Protein AF-T1A7L2-F1 (afdb_monomer_lite)

Foldseek 3Di:
DDPPDDDDDDDDPLLVVLQVCVVVVHDDPDPSSVPHDHPDPPDDPDDDPPPDPDDDPDPDPDDDFQAQDPDVVVVCVVCVVVVHDDDPVSCVVPRDDRHVPPDHCPPVLDDDPVVLVVDFQQNNVCNVQCRRHHDVSSVVVVVVLVVVCVVVVHDSVVVGRGPDD

Organism: NCBI:txid410659

Sequence (165 aa):
VKKATLETHLYSQVNIVKTIEATLGLPPMSQWDASAAVLSGVWTDHPDFAPTPSVLPIRMPVAFNMGKCTDHLLLRREAGATGHILTPAWLKAHTDAHGRHLAPVVQKNAYTPTSLLKVSGPEQLKQEWIASKGVRSYDHFMAYLHRYAQAHGVAIVSYEANEGT

pLDDT: mean 75.21, std 14.4, range [37.0, 97.19]

Secondary structure (DSSP, 8-state):
--TT----S---HHHHHHHHHHHHTPPPSSHHHHHPPP--TT--SS---SPPPPPPPP-SPP-PPSS----HHHHHHHHHHTT----HHHHHHHSSSSSTTSPP--GGG---TTTTTSS-HHHHHHHHHHHHH-HHHHHHHHHHHHHHHHHTT--GGGTS-----

Radius of gyration: 21.67 Å; chains: 1; bounding box: 46×51×51 Å

Structure (mmCIF, N/CA/C/O backbone):
data_AF-T1A7L2-F1
#
_entry.id   AF-T1A7L2-F1
#
loop_
_atom_site.group_PDB
_atom_site.id
_atom_site.type_symbol
_atom_site.label_atom_id
_atom_site.label_alt_id
_atom_site.label_comp_id
_atom_site.label_asym_id
_atom_site.label_entity_id
_atom_site.label_seq_id
_atom_site.pdbx_PDB_ins_code
_atom_site.Cartn_x
_atom_site.Cartn_y
_atom_site.Cartn_z
_atom_site.occupancy
_atom_site.B_iso_or_equiv
_atom_site.auth_seq_id
_atom_site.auth_comp_id
_atom_site.auth_asym_id
_atom_site.auth_atom_id
_atom_site.pdbx_PDB_model_num
ATOM 1 N N . VAL A 1 1 ? 3.559 -18.693 0.354 1.00 87.88 1 VAL A N 1
ATOM 2 C CA . VAL A 1 1 ? 2.371 -17.865 -0.000 1.00 87.88 1 VAL A CA 1
ATOM 3 C C . VAL A 1 1 ? 1.585 -18.611 -1.058 1.00 87.88 1 VAL A C 1
ATOM 5 O O . VAL A 1 1 ? 2.203 -19.171 -1.961 1.00 87.88 1 VAL A O 1
ATOM 8 N N . LYS A 1 2 ? 0.256 -18.669 -0.934 1.00 89.06 2 LYS A N 1
ATOM 9 C CA . LYS A 1 2 ? -0.607 -19.400 -1.873 1.00 89.06 2 LYS A CA 1
ATOM 10 C C . LYS A 1 2 ? -0.491 -18.801 -3.278 1.00 89.06 2 LYS A C 1
ATOM 12 O O . 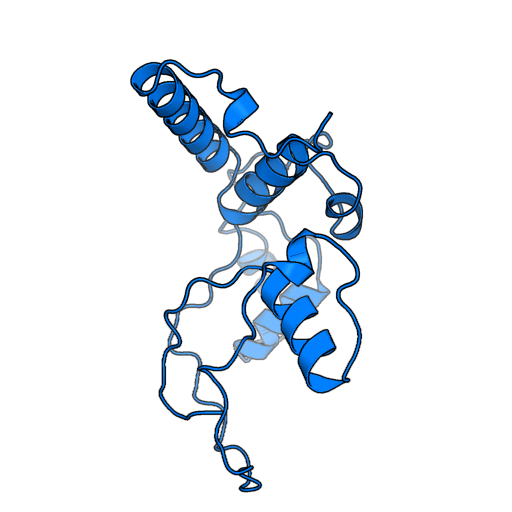LYS A 1 2 ? -0.505 -17.584 -3.447 1.00 89.06 2 LYS A O 1
ATOM 17 N N . LYS A 1 3 ? -0.358 -19.658 -4.292 1.00 85.69 3 LYS A N 1
ATOM 18 C CA . LYS A 1 3 ? -0.269 -19.247 -5.702 1.00 85.69 3 LYS A CA 1
ATOM 19 C C . LYS A 1 3 ? -1.671 -19.058 -6.281 1.00 85.69 3 LYS A C 1
ATOM 21 O O . LYS A 1 3 ? -2.598 -19.753 -5.877 1.00 85.69 3 LYS A O 1
ATOM 26 N N . ALA A 1 4 ? -1.808 -18.124 -7.227 1.00 84.38 4 ALA A N 1
ATOM 27 C CA . ALA A 1 4 ? -3.054 -17.860 -7.962 1.00 84.38 4 ALA A CA 1
ATOM 28 C C . ALA A 1 4 ? -4.303 -17.693 -7.067 1.00 84.38 4 ALA A C 1
ATOM 30 O O . ALA A 1 4 ? -5.413 -18.026 -7.468 1.00 84.38 4 ALA A O 1
ATOM 31 N N . THR A 1 5 ? -4.112 -17.185 -5.847 1.00 85.75 5 THR A N 1
ATOM 32 C CA . THR A 1 5 ? -5.179 -16.962 -4.870 1.00 85.75 5 THR A CA 1
ATOM 33 C C . THR A 1 5 ? -5.325 -15.465 -4.644 1.00 85.75 5 THR A C 1
ATOM 35 O O . THR A 1 5 ? -4.328 -14.773 -4.439 1.00 85.75 5 THR A O 1
ATOM 38 N N . LEU A 1 6 ? -6.562 -14.976 -4.682 1.00 88.31 6 LEU A N 1
ATOM 39 C CA . LEU A 1 6 ? -6.907 -13.635 -4.234 1.00 88.31 6 LEU A CA 1
ATOM 40 C C . LEU A 1 6 ? -7.413 -13.733 -2.797 1.00 88.31 6 LEU A C 1
ATOM 42 O O . LEU A 1 6 ? -8.391 -14.427 -2.537 1.00 88.31 6 LEU A O 1
ATOM 46 N N . GLU A 1 7 ? -6.738 -13.045 -1.883 1.00 89.38 7 GLU A N 1
ATOM 47 C CA . GLU A 1 7 ? -7.218 -12.874 -0.517 1.00 89.38 7 GLU A CA 1
ATOM 48 C C . GLU A 1 7 ? -8.283 -11.773 -0.485 1.00 89.38 7 GLU A C 1
ATOM 50 O O . GLU A 1 7 ? -8.033 -10.657 -0.940 1.00 89.38 7 GLU A O 1
ATOM 55 N N . THR A 1 8 ? -9.471 -12.094 0.022 1.00 92.31 8 THR A N 1
ATOM 56 C CA . THR A 1 8 ? -10.639 -11.200 0.040 1.00 92.31 8 THR A CA 1
ATOM 57 C C . THR A 1 8 ? -11.067 -10.792 1.447 1.00 92.31 8 THR A C 1
ATOM 59 O O . THR A 1 8 ? -12.023 -10.030 1.585 1.00 92.31 8 THR A O 1
ATOM 62 N N . HIS A 1 9 ? -10.403 -11.283 2.498 1.00 91.62 9 HIS A N 1
ATOM 63 C CA . HIS A 1 9 ? -10.647 -10.809 3.857 1.00 91.62 9 HIS A CA 1
ATOM 64 C C . HIS A 1 9 ? -10.303 -9.319 3.986 1.00 91.62 9 HIS A C 1
ATOM 66 O O . HIS A 1 9 ? -9.318 -8.826 3.433 1.00 91.62 9 HIS A O 1
ATOM 72 N N . LEU A 1 10 ? -11.134 -8.598 4.739 1.00 89.44 10 LEU A N 1
ATOM 73 C CA . LEU A 1 10 ? -10.938 -7.177 4.995 1.00 89.44 10 LEU A CA 1
ATOM 74 C C . LEU A 1 10 ? -9.861 -6.999 6.059 1.00 89.44 10 LEU A C 1
ATOM 76 O O . LEU A 1 10 ? -10.086 -7.241 7.245 1.00 89.44 10 LEU A O 1
ATOM 80 N N . TYR A 1 11 ? -8.692 -6.559 5.615 1.00 90.62 11 TYR A N 1
ATOM 81 C CA . TYR A 1 11 ? -7.574 -6.230 6.481 1.00 90.62 11 TYR A CA 1
ATOM 82 C C . TYR A 1 11 ? -7.291 -4.730 6.458 1.00 90.62 11 TYR A C 1
ATOM 84 O O . TYR A 1 11 ? -7.463 -4.051 5.448 1.00 90.62 11 TYR A O 1
ATOM 92 N N . SER A 1 12 ? -6.821 -4.230 7.592 1.00 87.38 12 SER A N 1
ATOM 93 C CA . SER A 1 12 ? -6.312 -2.879 7.788 1.00 87.38 12 SER A CA 1
ATOM 94 C C . SER A 1 12 ? -4.813 -2.914 8.092 1.00 87.38 12 SER A C 1
ATOM 96 O O . SER A 1 12 ? -4.217 -3.977 8.285 1.00 87.38 12 SER A O 1
ATOM 98 N N . GLN A 1 13 ? -4.195 -1.738 8.194 1.00 89.75 13 GLN A N 1
ATOM 99 C CA . GLN A 1 13 ? -2.780 -1.608 8.554 1.00 89.75 13 GLN A CA 1
ATOM 100 C C . GLN A 1 13 ? -2.464 -2.249 9.918 1.00 89.75 13 GLN A C 1
ATOM 102 O O . GLN A 1 13 ? -1.400 -2.837 10.097 1.00 89.75 13 GLN A O 1
ATOM 107 N N . VAL A 1 14 ? -3.413 -2.225 10.858 1.00 88.75 14 VAL A N 1
ATOM 108 C CA . VAL A 1 14 ? -3.247 -2.802 12.201 1.00 88.75 14 VAL A CA 1
ATOM 109 C C . VAL A 1 14 ? -3.145 -4.335 12.158 1.00 88.75 14 VAL A C 1
ATOM 111 O O . VAL A 1 14 ? -2.444 -4.932 12.972 1.00 88.75 14 VAL A O 1
ATOM 114 N N . ASN A 1 15 ? -3.746 -4.997 11.161 1.00 94.19 15 ASN A N 1
ATOM 115 C CA . ASN A 1 15 ? -3.610 -6.448 10.988 1.00 94.19 15 ASN A CA 1
ATOM 116 C C . ASN A 1 15 ? -2.166 -6.864 10.656 1.00 94.19 15 ASN A C 1
ATOM 118 O O . ASN A 1 15 ? -1.751 -7.969 11.009 1.00 94.19 15 ASN A O 1
ATOM 122 N N . ILE A 1 16 ? -1.377 -5.987 10.023 1.00 94.06 16 ILE A N 1
ATOM 123 C CA . ILE A 1 16 ? 0.055 -6.227 9.786 1.00 94.06 16 ILE A CA 1
ATOM 124 C C . ILE A 1 16 ? 0.796 -6.268 11.124 1.00 94.06 16 ILE A C 1
ATOM 126 O O . ILE A 1 16 ? 1.521 -7.227 11.384 1.00 94.06 16 ILE A O 1
ATOM 130 N N . VAL A 1 17 ? 0.563 -5.276 11.990 1.00 94.19 17 VAL A N 1
ATOM 131 C CA . VAL A 1 17 ? 1.169 -5.199 13.331 1.00 94.19 17 VAL A CA 1
ATOM 132 C C . VAL A 1 17 ? 0.817 -6.443 14.142 1.00 94.19 17 VAL A C 1
ATOM 134 O O . VAL A 1 17 ? 1.712 -7.143 14.609 1.00 94.19 17 VAL A O 1
ATOM 137 N N . LYS A 1 18 ? -0.469 -6.808 14.179 1.00 95.00 18 LYS A N 1
ATOM 138 C CA . LYS A 1 18 ? -0.940 -8.025 14.848 1.00 95.00 18 LYS A CA 1
ATOM 139 C C . LYS A 1 18 ? -0.264 -9.301 14.349 1.00 95.00 18 LYS A C 1
ATOM 141 O O . LYS A 1 18 ? 0.014 -10.220 15.115 1.00 95.00 18 LYS A O 1
ATOM 146 N N . THR A 1 19 ? -0.004 -9.382 13.048 1.00 95.50 19 THR A N 1
ATOM 147 C CA . THR A 1 19 ? 0.671 -10.542 12.453 1.00 95.50 19 THR A CA 1
ATOM 148 C C . THR A 1 19 ? 2.132 -10.620 12.887 1.00 95.50 19 THR A C 1
ATOM 150 O O . THR A 1 19 ? 2.617 -11.713 13.174 1.00 95.50 19 THR A O 1
ATOM 153 N N . ILE A 1 20 ? 2.825 -9.481 12.986 1.00 96.00 20 ILE A N 1
ATOM 154 C CA . ILE A 1 20 ? 4.198 -9.410 13.506 1.00 96.00 20 ILE A CA 1
ATOM 155 C C . ILE A 1 20 ? 4.227 -9.847 14.972 1.00 96.00 20 ILE A C 1
ATOM 157 O O . ILE A 1 20 ? 5.038 -10.699 15.328 1.00 96.00 20 ILE A O 1
ATOM 161 N N . GLU A 1 21 ? 3.313 -9.325 15.795 1.00 97.06 21 GLU A N 1
ATOM 162 C CA . GLU A 1 21 ? 3.183 -9.708 17.205 1.00 97.06 21 GLU A CA 1
ATOM 163 C C . GLU A 1 21 ? 2.994 -11.218 17.357 1.00 97.06 21 GLU A C 1
ATOM 165 O O . GLU A 1 21 ? 3.753 -11.867 18.074 1.00 97.06 21 GLU A O 1
ATOM 170 N N . ALA A 1 22 ? 2.043 -11.798 16.619 1.00 95.31 22 ALA A N 1
ATOM 171 C CA . ALA A 1 22 ? 1.774 -13.232 16.650 1.00 95.31 22 ALA A CA 1
ATOM 172 C C . ALA A 1 22 ? 2.966 -14.071 16.157 1.00 95.31 22 ALA A C 1
ATOM 174 O O . ALA A 1 22 ? 3.240 -15.131 16.713 1.00 95.31 22 ALA A O 1
ATOM 175 N N . THR A 1 23 ? 3.691 -13.598 15.139 1.00 94.38 23 THR A N 1
ATOM 176 C CA . THR A 1 23 ? 4.859 -14.300 14.580 1.00 94.38 23 THR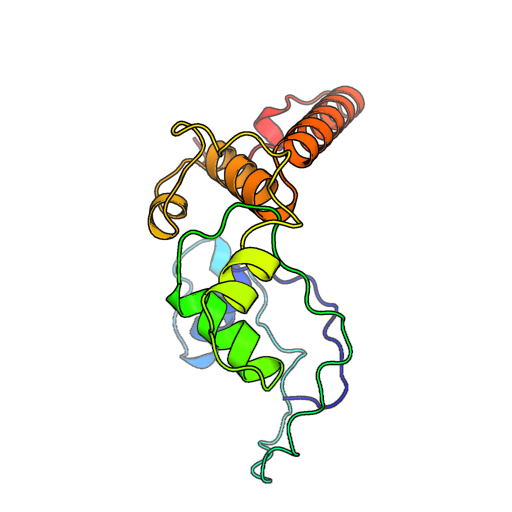 A CA 1
ATOM 177 C C . THR A 1 23 ? 6.038 -14.309 15.553 1.00 94.38 23 THR A C 1
ATOM 179 O O . THR A 1 23 ? 6.757 -15.300 15.642 1.00 94.38 23 THR A O 1
ATOM 182 N N . LEU A 1 24 ? 6.249 -13.206 16.275 1.00 97.19 24 LEU A N 1
ATOM 183 C CA . LEU A 1 24 ? 7.377 -13.027 17.193 1.00 97.19 24 LEU A CA 1
ATOM 184 C C . LEU A 1 24 ? 7.044 -13.382 18.651 1.00 97.19 24 LEU A C 1
ATOM 186 O O . LEU A 1 24 ? 7.940 -13.371 19.493 1.00 97.19 24 LEU A O 1
ATOM 190 N N . GLY A 1 25 ? 5.781 -13.684 18.964 1.00 96.38 25 GLY A N 1
ATOM 191 C CA . GLY A 1 25 ? 5.323 -13.941 20.331 1.00 96.38 25 GLY A CA 1
ATOM 192 C C . GLY A 1 25 ? 5.292 -12.688 21.212 1.00 96.38 25 GLY A C 1
ATOM 193 O O . GLY A 1 25 ? 5.507 -12.782 22.419 1.00 96.38 25 GLY A O 1
ATOM 194 N N . LEU A 1 26 ? 5.062 -11.513 20.621 1.00 96.62 26 LEU A N 1
ATOM 195 C CA . LEU A 1 26 ? 4.993 -10.246 21.347 1.00 96.62 26 LEU A CA 1
ATOM 196 C C . LEU A 1 26 ? 3.578 -10.004 21.895 1.00 96.62 26 LEU A C 1
ATOM 198 O O . LEU A 1 26 ? 2.596 -10.414 21.268 1.00 96.62 26 LEU A O 1
ATOM 202 N N . PRO A 1 27 ? 3.450 -9.327 23.049 1.00 92.56 27 PRO A N 1
ATOM 203 C CA . PRO A 1 27 ? 2.152 -8.869 23.518 1.00 92.56 27 PRO A CA 1
ATOM 204 C C . PRO A 1 27 ? 1.601 -7.755 22.607 1.00 92.56 27 PRO A C 1
ATOM 206 O O . PRO A 1 27 ? 2.390 -7.051 21.972 1.00 92.56 27 PRO A O 1
ATOM 209 N N . PRO A 1 28 ? 0.269 -7.555 22.589 1.00 83.50 28 PRO A N 1
ATOM 210 C CA . PRO A 1 28 ? -0.349 -6.413 21.925 1.00 83.50 28 PRO A CA 1
ATOM 211 C C . PRO A 1 28 ? 0.205 -5.093 22.469 1.00 83.50 28 PRO A C 1
ATOM 213 O O . PRO A 1 28 ? 0.321 -4.924 23.688 1.00 83.50 28 PRO A O 1
ATOM 216 N N . MET A 1 29 ? 0.544 -4.160 21.584 1.00 85.50 29 MET A N 1
ATOM 217 C CA . MET A 1 29 ? 1.083 -2.850 21.964 1.00 85.50 29 MET A CA 1
ATOM 218 C C . MET A 1 29 ? -0.011 -1.801 22.206 1.00 85.50 29 MET A C 1
ATOM 220 O O . MET A 1 29 ? 0.259 -0.749 22.789 1.00 85.50 29 MET A O 1
ATOM 224 N N . SER A 1 30 ? -1.247 -2.069 21.781 1.00 80.25 30 SER A N 1
ATOM 225 C CA . SER A 1 30 ? -2.393 -1.175 21.911 1.00 80.25 30 SER A CA 1
ATOM 226 C C . SER A 1 30 ? -3.718 -1.942 22.020 1.00 80.25 30 SER A C 1
ATOM 228 O O . SER A 1 30 ? -3.794 -3.162 21.929 1.00 80.25 30 SER A O 1
ATOM 230 N N . GLN A 1 31 ? -4.830 -1.233 22.219 1.00 70.88 31 GLN A N 1
ATOM 231 C CA . GLN A 1 31 ? -6.152 -1.869 22.143 1.00 70.88 31 GLN A CA 1
ATOM 232 C C . GLN A 1 31 ? -6.527 -2.254 20.695 1.00 70.88 31 GLN A C 1
ATOM 234 O O . GLN A 1 31 ? -7.309 -3.181 20.459 1.00 70.88 31 GLN A O 1
ATOM 239 N N . TRP A 1 32 ? -5.958 -1.553 19.714 1.00 70.31 32 TRP A N 1
ATOM 240 C CA . TRP A 1 32 ? -6.271 -1.736 18.301 1.00 70.31 32 TRP A CA 1
ATOM 241 C C . TRP A 1 32 ? -5.654 -3.024 17.750 1.00 70.31 32 TRP A C 1
ATOM 243 O O . TRP A 1 32 ? -6.352 -3.817 17.123 1.00 70.31 32 TRP A O 1
ATOM 253 N N . ASP A 1 33 ? -4.377 -3.288 18.027 1.00 82.94 33 ASP A N 1
ATOM 254 C CA . ASP A 1 33 ? -3.729 -4.558 17.655 1.00 82.94 33 ASP A CA 1
ATOM 255 C C . ASP A 1 33 ? -4.228 -5.739 18.509 1.00 82.94 33 ASP A C 1
ATOM 257 O O . ASP A 1 33 ? -4.368 -6.860 18.008 1.00 82.94 33 ASP A O 1
ATOM 261 N N . ALA A 1 34 ? -4.639 -5.499 19.757 1.00 86.62 34 ALA A N 1
ATOM 262 C CA . ALA A 1 34 ? -5.288 -6.512 20.584 1.00 86.62 34 ALA A CA 1
ATOM 263 C C . ALA A 1 34 ? -6.570 -7.064 19.935 1.00 86.62 34 ALA A C 1
ATOM 265 O O . ALA A 1 34 ? -6.810 -8.269 20.014 1.00 86.62 34 ALA A O 1
ATOM 266 N N . SER A 1 35 ? -7.354 -6.207 19.269 1.00 87.75 35 SER A N 1
ATOM 267 C CA . SER A 1 35 ? -8.623 -6.565 18.612 1.00 87.75 35 SER A CA 1
ATOM 268 C C . SER A 1 35 ? -8.490 -6.959 17.136 1.00 87.75 35 SER A C 1
ATOM 270 O O . SER A 1 35 ? -9.449 -7.453 16.539 1.00 87.75 35 SER A O 1
ATOM 272 N N . ALA A 1 36 ? -7.312 -6.783 16.537 1.00 92.06 36 ALA A N 1
ATOM 273 C CA . ALA A 1 36 ? -7.076 -7.138 15.147 1.00 92.06 36 ALA A CA 1
ATOM 274 C C . ALA A 1 36 ? -6.932 -8.658 14.944 1.00 92.06 36 ALA A C 1
ATOM 276 O O . ALA A 1 36 ? -6.480 -9.405 15.814 1.00 92.06 36 ALA A O 1
ATOM 277 N N . ALA A 1 37 ? -7.284 -9.115 13.741 1.00 94.56 37 ALA A N 1
ATOM 278 C CA . ALA A 1 37 ? -7.047 -10.484 13.293 1.00 94.56 37 ALA A CA 1
ATOM 279 C C . ALA A 1 37 ? -5.650 -10.636 12.669 1.00 94.56 37 ALA A C 1
ATOM 281 O O . ALA A 1 37 ? -5.130 -9.707 12.045 1.00 94.56 37 ALA A O 1
ATOM 282 N N . VAL A 1 38 ? -5.071 -11.832 12.774 1.00 95.12 38 VAL A N 1
ATOM 283 C CA . VAL A 1 38 ? -3.826 -12.186 12.077 1.00 95.12 38 VAL A CA 1
ATOM 284 C C . VAL A 1 38 ? -4.092 -12.323 10.572 1.00 95.12 38 VAL A C 1
ATOM 286 O O . VAL A 1 38 ? -5.092 -12.915 10.157 1.00 95.12 38 VAL A O 1
ATOM 289 N N . LEU A 1 39 ? -3.178 -11.811 9.746 1.00 94.25 39 LEU A N 1
ATOM 290 C CA . LEU A 1 39 ? -3.130 -12.063 8.307 1.00 94.25 39 LEU A CA 1
ATOM 291 C C . LEU A 1 39 ? -2.745 -13.527 8.085 1.00 94.25 39 LEU A C 1
ATOM 293 O O . LEU A 1 39 ? -1.562 -13.852 8.082 1.00 94.25 39 LEU A O 1
ATOM 297 N N . SER A 1 40 ? -3.718 -14.423 7.937 1.00 90.75 40 SER A N 1
ATOM 298 C CA . SER A 1 40 ? -3.465 -15.870 7.848 1.00 90.75 40 SER A CA 1
ATOM 299 C C . SER A 1 40 ? -3.774 -16.469 6.476 1.00 90.75 40 SER A C 1
ATOM 301 O O . SER A 1 40 ? -3.121 -17.426 6.061 1.00 90.75 40 SER A O 1
ATOM 303 N N . GLY A 1 41 ? -4.732 -15.911 5.733 1.00 90.25 41 GLY A N 1
ATOM 304 C CA . GLY A 1 41 ? -5.275 -16.581 4.550 1.00 90.25 41 GLY A CA 1
ATOM 305 C C . GLY A 1 41 ? -4.345 -16.618 3.328 1.00 90.25 41 GLY A C 1
ATOM 306 O O . GLY A 1 41 ? -4.510 -17.493 2.472 1.00 90.25 41 GLY A O 1
ATOM 307 N N . VAL A 1 42 ? -3.292 -15.790 3.296 1.00 91.06 42 VAL A N 1
ATOM 308 C CA . VAL A 1 42 ? -2.288 -15.745 2.212 1.00 91.06 42 VAL A CA 1
ATOM 309 C C . VAL A 1 42 ? -1.184 -16.807 2.326 1.00 91.06 42 VAL A C 1
ATOM 311 O O . VAL A 1 42 ? -0.488 -17.087 1.342 1.00 91.06 42 VAL A O 1
ATOM 314 N N . TRP A 1 43 ? -0.980 -17.407 3.501 1.00 91.25 43 TRP A N 1
ATOM 315 C CA . TRP A 1 43 ? 0.172 -18.280 3.754 1.00 91.25 43 TRP A CA 1
ATOM 316 C C . TRP A 1 43 ? -0.074 -19.728 3.333 1.00 91.25 43 TRP A C 1
ATOM 318 O O . TRP A 1 43 ? -1.206 -20.190 3.236 1.00 91.25 43 TRP A O 1
ATOM 328 N N . THR A 1 44 ? 1.014 -20.433 3.039 1.00 91.69 44 THR A N 1
ATOM 329 C CA . THR A 1 44 ? 1.021 -21.882 2.810 1.00 91.69 44 THR A CA 1
ATOM 330 C C . THR A 1 44 ? 1.532 -22.562 4.071 1.00 91.69 44 THR A C 1
ATOM 332 O O . THR A 1 44 ? 2.434 -22.024 4.707 1.00 91.69 44 THR A O 1
ATOM 335 N N . ASP A 1 45 ? 1.016 -23.747 4.391 1.00 90.88 45 ASP A N 1
ATOM 336 C CA . ASP A 1 45 ? 1.467 -24.508 5.570 1.00 90.88 45 ASP A CA 1
ATOM 337 C C . ASP A 1 45 ? 2.909 -25.015 5.420 1.00 90.88 45 ASP A C 1
ATOM 339 O O . ASP A 1 45 ? 3.618 -25.231 6.401 1.00 90.88 45 ASP A O 1
ATOM 343 N N . HIS A 1 46 ? 3.364 -25.161 4.173 1.00 89.75 46 HIS A N 1
ATOM 344 C CA . HIS A 1 46 ? 4.733 -25.530 3.842 1.00 89.75 46 HIS A CA 1
ATOM 345 C C . HIS A 1 46 ? 5.427 -24.421 3.039 1.00 89.75 46 HIS A C 1
ATOM 347 O O . HIS A 1 46 ? 4.806 -23.813 2.153 1.00 89.75 46 HIS A O 1
ATOM 353 N N . PRO A 1 47 ? 6.710 -24.140 3.329 1.00 88.38 47 PRO A N 1
ATOM 354 C CA . PRO A 1 47 ? 7.504 -23.224 2.525 1.00 88.38 47 PRO A CA 1
ATOM 355 C C . PRO A 1 47 ? 7.767 -23.828 1.141 1.00 88.38 47 PRO A C 1
ATOM 357 O O . PRO A 1 47 ? 8.065 -25.014 1.009 1.00 88.38 47 PRO A O 1
ATOM 360 N N . ASP A 1 48 ? 7.672 -22.993 0.110 1.00 86.69 48 ASP A N 1
ATOM 361 C CA . ASP A 1 48 ? 8.059 -23.339 -1.256 1.00 86.69 48 ASP A CA 1
ATOM 362 C C . ASP A 1 48 ? 9.381 -22.634 -1.573 1.00 86.69 48 ASP A C 1
ATOM 364 O O . ASP A 1 48 ? 9.427 -21.405 -1.644 1.00 86.69 48 ASP A O 1
ATOM 368 N N . PHE A 1 49 ? 10.451 -23.418 -1.714 1.00 89.06 49 PHE A N 1
ATOM 369 C CA . PHE A 1 49 ? 11.799 -22.934 -2.026 1.00 89.06 49 PHE A CA 1
ATOM 370 C C . PHE A 1 49 ? 12.141 -23.035 -3.518 1.00 89.06 49 PHE A C 1
ATOM 372 O O . PHE A 1 49 ? 13.292 -22.810 -3.898 1.00 89.06 49 PHE A O 1
ATOM 379 N N . ALA A 1 50 ? 11.183 -23.397 -4.378 1.00 87.06 50 ALA A N 1
ATOM 380 C CA . ALA A 1 50 ? 11.415 -23.396 -5.813 1.00 87.06 50 ALA A CA 1
ATOM 381 C C . ALA A 1 50 ? 11.777 -21.978 -6.296 1.00 87.06 50 ALA A C 1
ATOM 383 O O . ALA A 1 50 ? 11.261 -20.992 -5.757 1.00 87.06 50 ALA A O 1
ATOM 384 N N . PRO A 1 51 ? 12.624 -21.845 -7.335 1.00 83.75 51 PRO A N 1
ATOM 385 C CA . PRO A 1 51 ? 12.885 -20.553 -7.949 1.00 83.75 51 PRO A CA 1
ATOM 386 C C . PRO A 1 51 ? 11.574 -19.865 -8.327 1.00 83.75 51 PRO A C 1
ATOM 388 O O . PRO A 1 51 ? 10.689 -20.483 -8.929 1.00 83.75 51 PRO A O 1
ATOM 391 N N . THR A 1 52 ? 11.447 -18.585 -7.978 1.00 76.00 52 THR A N 1
ATOM 392 C CA . THR A 1 52 ? 10.265 -17.805 -8.335 1.00 76.00 52 THR A CA 1
ATOM 393 C C . THR A 1 52 ? 10.109 -17.841 -9.857 1.00 76.00 52 THR A C 1
ATOM 395 O O . THR A 1 52 ? 11.068 -17.506 -10.561 1.00 76.00 52 THR A O 1
ATOM 398 N N . PRO A 1 53 ? 8.945 -18.257 -10.393 1.00 72.94 53 PRO A N 1
ATOM 399 C CA . PRO A 1 53 ? 8.731 -18.251 -11.831 1.00 72.94 53 PRO A CA 1
ATOM 400 C C . PRO A 1 53 ? 8.952 -16.840 -12.371 1.00 72.94 53 PRO A C 1
ATOM 402 O O . PRO A 1 53 ? 8.706 -15.855 -11.667 1.00 72.94 53 PRO A O 1
ATOM 405 N N . SER A 1 54 ? 9.431 -16.749 -13.614 1.00 77.31 54 SER A N 1
ATOM 406 C CA . SER A 1 54 ? 9.686 -15.474 -14.280 1.00 77.31 54 SER A CA 1
ATOM 407 C C . SER A 1 54 ? 8.505 -14.529 -14.083 1.00 77.31 54 SER A C 1
ATOM 409 O O . SER A 1 54 ? 7.352 -14.919 -14.289 1.00 77.31 54 SER A O 1
ATOM 411 N N . VAL A 1 55 ? 8.802 -13.300 -13.648 1.00 73.69 55 VAL A N 1
ATOM 412 C CA . VAL A 1 55 ? 7.793 -12.269 -13.393 1.00 73.69 55 VAL A CA 1
ATOM 413 C C . VAL A 1 55 ? 6.903 -12.163 -14.624 1.00 73.69 55 VAL A C 1
ATOM 415 O O . VAL A 1 55 ? 7.386 -11.894 -15.726 1.00 73.69 55 VAL A O 1
ATOM 418 N N . LEU A 1 56 ? 5.607 -12.424 -14.440 1.00 75.69 56 LEU A N 1
ATOM 419 C CA . LEU A 1 56 ? 4.654 -12.308 -15.533 1.00 75.69 56 LEU A CA 1
ATOM 420 C C . LEU A 1 56 ? 4.649 -10.855 -16.022 1.00 75.69 56 LEU A C 1
ATOM 422 O O . LEU A 1 56 ? 4.683 -9.938 -15.195 1.00 75.69 56 LEU A O 1
ATOM 426 N N . PRO A 1 57 ? 4.580 -10.624 -17.342 1.00 73.75 57 PRO A N 1
ATOM 427 C CA . PRO A 1 57 ? 4.472 -9.274 -17.864 1.00 73.75 57 PRO A CA 1
ATOM 428 C C . PRO A 1 57 ? 3.237 -8.595 -17.267 1.00 73.75 57 PRO A C 1
ATOM 430 O O . PRO A 1 57 ? 2.179 -9.216 -17.119 1.00 73.75 57 PRO A O 1
ATOM 433 N N . ILE A 1 58 ? 3.393 -7.320 -16.907 1.00 74.44 58 ILE A N 1
ATOM 434 C CA . ILE A 1 58 ? 2.317 -6.482 -16.378 1.00 74.44 58 ILE A CA 1
ATOM 435 C C . ILE A 1 58 ? 1.133 -6.544 -17.358 1.00 74.44 58 ILE A C 1
ATOM 437 O O . ILE A 1 58 ? 1.265 -6.175 -18.521 1.00 74.44 58 ILE A O 1
ATOM 441 N N . ARG A 1 59 ? -0.023 -7.035 -16.888 1.00 77.62 59 ARG A N 1
ATOM 442 C CA . ARG A 1 59 ? -1.256 -7.155 -17.697 1.00 77.62 59 ARG A CA 1
ATOM 443 C C . ARG A 1 59 ? -2.197 -5.959 -17.562 1.00 77.62 59 ARG A C 1
ATOM 445 O O . ARG A 1 59 ? -3.180 -5.875 -18.288 1.00 77.62 59 ARG A O 1
ATOM 452 N N . MET A 1 60 ? -1.914 -5.067 -16.619 1.00 65.25 60 MET A N 1
ATOM 453 C CA . MET A 1 60 ? -2.691 -3.855 -16.386 1.00 65.25 60 MET A CA 1
ATOM 454 C C . MET A 1 60 ? -1.996 -2.676 -17.064 1.00 65.25 60 MET A C 1
ATOM 456 O O . MET A 1 60 ? -0.775 -2.572 -16.962 1.00 65.25 60 MET A O 1
ATOM 460 N N . PRO A 1 61 ? -2.726 -1.770 -17.729 1.00 65.06 61 PRO A N 1
ATOM 461 C CA . PRO A 1 61 ? -2.108 -0.566 -18.261 1.00 65.06 61 PRO A CA 1
ATOM 462 C C . PRO A 1 61 ? -1.445 0.209 -17.119 1.00 65.06 61 PRO A C 1
ATOM 464 O O . PRO A 1 61 ? -2.031 0.376 -16.046 1.00 65.06 61 PRO A O 1
ATOM 467 N N . VAL A 1 62 ? -0.212 0.664 -17.344 1.00 59.09 62 VAL A N 1
ATOM 468 C CA . VAL A 1 62 ? 0.456 1.570 -16.409 1.00 59.09 62 VAL A CA 1
ATOM 469 C C . VAL A 1 62 ? -0.385 2.840 -16.324 1.00 59.09 62 VAL A C 1
ATOM 471 O O . VAL A 1 62 ? -0.651 3.483 -17.338 1.00 59.09 62 VAL A O 1
ATOM 474 N N . ALA A 1 63 ? -0.823 3.177 -15.115 1.00 55.69 63 ALA A N 1
ATOM 475 C CA . ALA A 1 63 ? -1.526 4.414 -14.827 1.00 55.69 63 ALA A CA 1
ATOM 476 C C . ALA A 1 63 ? -0.620 5.304 -13.978 1.00 55.69 63 ALA A C 1
ATOM 478 O O . ALA A 1 63 ? -0.078 4.865 -12.963 1.00 55.69 63 ALA A O 1
ATOM 479 N N . PHE A 1 64 ? -0.473 6.557 -14.392 1.00 56.19 64 PHE A N 1
ATOM 480 C CA . PHE A 1 64 ? 0.213 7.576 -13.612 1.00 56.19 64 PHE A CA 1
ATOM 481 C C . PHE A 1 64 ? -0.820 8.445 -12.903 1.00 56.19 64 PHE A C 1
ATOM 483 O O . PHE A 1 64 ? -1.834 8.821 -13.496 1.00 56.19 64 PHE A O 1
ATOM 490 N N . ASN A 1 65 ? -0.554 8.784 -11.640 1.00 50.28 65 ASN A N 1
ATOM 491 C CA . ASN A 1 65 ? -1.345 9.796 -10.948 1.00 50.28 65 ASN A CA 1
ATOM 492 C C . ASN A 1 65 ? -1.270 11.103 -11.744 1.00 50.28 65 ASN A C 1
ATOM 494 O O . ASN A 1 65 ? -0.195 11.511 -12.191 1.00 50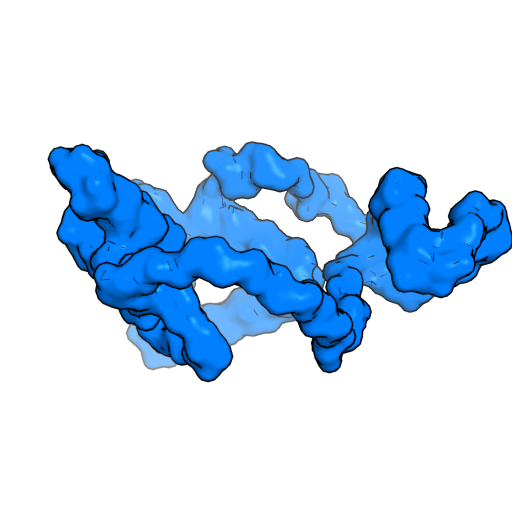.28 65 ASN A O 1
ATOM 498 N N . MET A 1 66 ? -2.414 11.759 -11.922 1.00 49.12 66 MET A N 1
ATOM 499 C CA . MET A 1 66 ? -2.464 13.044 -12.611 1.00 49.12 66 MET A CA 1
ATOM 500 C C . MET A 1 66 ? -1.631 14.080 -11.843 1.00 49.12 66 MET A C 1
ATOM 502 O O . MET A 1 66 ? -1.840 14.290 -10.650 1.00 49.12 66 MET A O 1
ATOM 506 N N . GLY A 1 67 ? -0.697 14.746 -12.521 1.00 54.38 67 GLY A N 1
ATOM 507 C CA . GLY A 1 67 ? 0.178 15.741 -11.907 1.00 54.38 67 GLY A CA 1
ATOM 508 C C . GLY A 1 67 ? 1.321 16.168 -12.825 1.00 54.38 67 GLY A C 1
ATOM 509 O O . GLY A 1 67 ? 1.548 15.576 -13.879 1.00 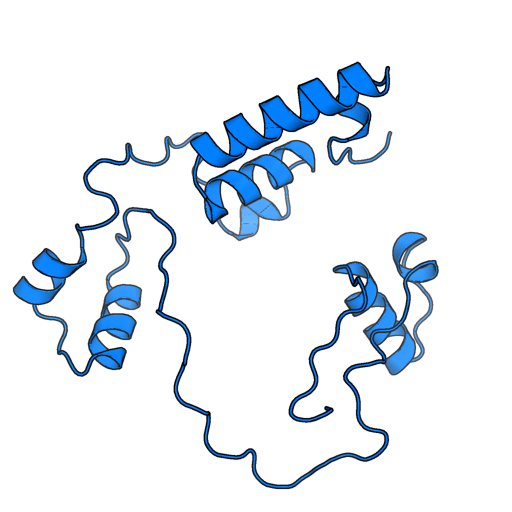54.38 67 GLY A O 1
ATOM 510 N N . LYS A 1 68 ? 2.048 17.218 -12.429 1.00 57.59 68 LYS A N 1
ATOM 511 C CA . LYS A 1 68 ? 3.272 17.652 -13.114 1.00 57.59 68 LYS A CA 1
ATOM 512 C C . LYS A 1 68 ? 4.472 16.966 -12.462 1.00 57.59 68 LYS A C 1
ATOM 514 O O . LYS A 1 68 ? 4.835 17.313 -11.342 1.00 57.59 68 LYS A O 1
ATOM 519 N N . CYS A 1 69 ? 5.094 16.015 -13.155 1.00 55.69 69 CYS A N 1
ATOM 520 C CA . CYS A 1 69 ? 6.364 15.442 -12.716 1.00 55.69 69 CYS A CA 1
ATOM 521 C C . CYS A 1 69 ? 7.510 16.351 -13.178 1.00 55.69 69 CYS A C 1
ATOM 523 O O . CYS A 1 69 ? 7.775 16.467 -14.373 1.00 55.69 69 CYS A O 1
ATOM 525 N N . THR A 1 70 ? 8.176 17.026 -12.242 1.00 60.16 70 THR A N 1
ATOM 526 C CA . THR A 1 70 ? 9.404 17.794 -12.519 1.00 60.16 70 THR A CA 1
ATOM 527 C C . THR A 1 70 ? 10.673 16.970 -12.292 1.00 60.16 70 THR A C 1
ATOM 529 O O . THR A 1 70 ? 11.771 17.483 -12.484 1.00 60.16 70 THR A O 1
ATOM 532 N N . ASP A 1 71 ? 10.539 15.711 -11.863 1.00 63.03 71 ASP A N 1
ATOM 533 C CA . ASP A 1 71 ? 11.667 14.838 -11.546 1.00 63.03 71 ASP A CA 1
ATOM 534 C C . ASP A 1 71 ? 12.108 14.028 -12.776 1.00 63.03 71 ASP A C 1
ATOM 536 O O . ASP A 1 71 ? 11.477 13.056 -13.201 1.00 63.03 71 ASP A O 1
ATOM 540 N N . HIS A 1 72 ? 13.246 14.428 -13.338 1.00 59.66 72 HIS A N 1
ATOM 541 C CA . HIS A 1 72 ? 13.849 13.797 -14.508 1.00 59.66 72 HIS A CA 1
ATOM 542 C C . HIS A 1 72 ? 14.331 12.353 -14.263 1.00 59.66 72 HIS A C 1
ATOM 544 O O . HIS A 1 72 ? 14.504 11.606 -15.229 1.00 59.66 72 HIS A O 1
ATOM 550 N N . LEU A 1 73 ? 14.546 11.931 -13.010 1.00 60.78 73 LEU A N 1
ATOM 551 C CA . LEU A 1 73 ? 14.974 10.568 -12.678 1.00 60.78 73 LEU A CA 1
ATOM 552 C C . LEU A 1 73 ? 13.827 9.562 -12.823 1.00 60.78 73 LEU A C 1
ATOM 554 O O . LEU A 1 73 ? 14.049 8.453 -13.311 1.00 60.78 73 LEU A O 1
ATOM 558 N N . LEU A 1 74 ? 12.598 9.954 -12.483 1.00 63.38 74 LEU A N 1
ATOM 559 C CA . LEU A 1 74 ? 11.414 9.109 -12.675 1.00 63.38 74 LEU A CA 1
ATOM 560 C C . LEU A 1 74 ? 11.089 8.920 -14.162 1.00 63.38 74 LEU A C 1
ATOM 562 O O . LEU A 1 74 ? 10.796 7.805 -14.593 1.00 63.38 74 LEU A O 1
ATOM 566 N N . LEU A 1 75 ? 11.269 9.968 -14.967 1.00 64.19 75 LEU A N 1
ATOM 567 C CA . LEU A 1 75 ? 11.077 9.924 -16.421 1.00 64.19 75 LEU A CA 1
ATOM 568 C C . LEU A 1 75 ? 12.097 9.013 -17.130 1.00 64.19 75 LEU A C 1
ATOM 570 O O . LEU A 1 75 ? 11.781 8.398 -18.147 1.00 64.19 75 LEU A O 1
ATOM 574 N N . ARG A 1 76 ? 13.307 8.842 -16.572 1.00 65.56 76 ARG A N 1
ATOM 575 C CA . ARG A 1 76 ? 14.282 7.851 -17.074 1.00 65.56 76 ARG A CA 1
ATOM 576 C C . ARG A 1 76 ? 13.805 6.416 -16.906 1.00 65.56 76 ARG A C 1
ATOM 578 O O . ARG A 1 76 ? 14.079 5.592 -17.773 1.00 65.56 76 ARG A O 1
ATOM 585 N N . ARG A 1 77 ? 13.118 6.107 -15.803 1.00 65.44 77 ARG A N 1
ATOM 586 C CA . ARG A 1 77 ? 12.595 4.760 -15.546 1.00 65.44 77 ARG A CA 1
ATOM 587 C C . ARG A 1 77 ? 11.519 4.389 -16.564 1.00 65.44 77 ARG A C 1
ATOM 589 O O . ARG A 1 77 ? 11.507 3.261 -17.040 1.00 65.44 77 ARG A O 1
ATOM 596 N N . GLU A 1 78 ? 10.662 5.340 -16.920 1.00 66.81 78 GLU A N 1
ATOM 597 C CA . GLU A 1 78 ? 9.617 5.165 -17.932 1.00 66.81 78 GLU A CA 1
ATOM 598 C 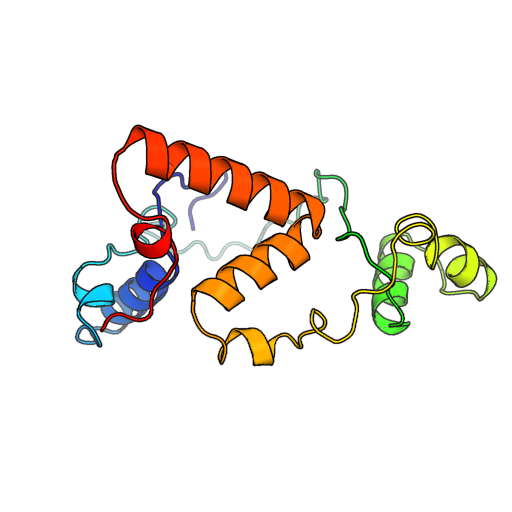C . GLU A 1 78 ? 10.196 5.021 -19.348 1.00 66.81 78 GLU A C 1
ATOM 600 O O . GLU A 1 78 ? 9.820 4.103 -20.080 1.00 66.81 78 GLU A O 1
ATOM 605 N N . ALA A 1 79 ? 11.189 5.844 -19.700 1.00 68.81 79 ALA A N 1
ATOM 606 C CA . ALA A 1 79 ? 11.929 5.700 -20.953 1.00 68.81 79 ALA A CA 1
ATOM 607 C C . ALA A 1 79 ? 12.617 4.324 -21.044 1.00 68.81 79 ALA A C 1
ATOM 609 O O . ALA A 1 79 ? 12.465 3.615 -22.035 1.00 68.81 79 ALA A O 1
ATOM 610 N N . GLY A 1 80 ? 13.287 3.888 -19.973 1.00 67.88 80 GLY A N 1
ATOM 611 C CA . GLY A 1 80 ? 13.913 2.566 -19.905 1.00 67.88 80 GLY A CA 1
ATOM 612 C C . GLY A 1 80 ? 12.910 1.413 -20.017 1.00 67.88 80 GLY A C 1
ATOM 613 O O . GLY A 1 80 ? 13.160 0.459 -20.749 1.00 67.88 80 GLY A O 1
ATOM 614 N N . ALA A 1 81 ? 11.753 1.514 -19.355 1.00 67.19 81 ALA A N 1
ATOM 615 C CA . ALA A 1 81 ? 10.692 0.505 -19.425 1.00 67.19 81 ALA A CA 1
ATOM 616 C C . ALA A 1 81 ? 10.073 0.371 -20.829 1.00 67.19 81 ALA A C 1
ATOM 618 O O . ALA A 1 81 ? 9.555 -0.689 -21.170 1.00 67.19 81 ALA A O 1
ATOM 619 N N . THR A 1 82 ? 10.148 1.427 -21.643 1.00 68.38 82 THR A N 1
ATOM 620 C CA . THR A 1 82 ? 9.634 1.471 -23.022 1.00 68.38 82 THR A CA 1
ATOM 621 C C . THR A 1 82 ? 10.729 1.303 -24.082 1.00 68.38 82 THR A C 1
ATOM 623 O O . THR A 1 82 ? 10.451 1.396 -25.274 1.00 68.38 82 THR A O 1
ATOM 626 N N . GLY A 1 83 ? 11.975 1.021 -23.678 1.00 74.44 83 GLY A N 1
ATOM 627 C CA . GLY A 1 83 ? 13.099 0.815 -24.599 1.00 74.44 83 GLY A CA 1
ATOM 628 C C . GLY A 1 83 ? 13.609 2.096 -25.271 1.00 74.44 83 GLY A C 1
ATOM 629 O O . GLY A 1 83 ? 14.292 2.031 -26.292 1.00 74.44 83 GLY A O 1
ATOM 630 N N . HIS A 1 84 ? 13.293 3.265 -24.716 1.00 72.12 84 HIS A N 1
ATOM 631 C CA . HIS A 1 84 ? 13.701 4.563 -25.233 1.00 72.12 84 HIS A CA 1
ATOM 632 C C . HIS A 1 84 ? 14.830 5.189 -24.404 1.00 72.12 84 HIS A C 1
ATOM 634 O O . HIS A 1 84 ? 14.905 5.062 -23.183 1.00 72.12 84 HIS A O 1
ATOM 640 N N . ILE A 1 85 ? 15.710 5.931 -25.079 1.00 72.50 85 ILE A N 1
ATOM 641 C CA . ILE A 1 85 ? 16.716 6.776 -24.429 1.00 72.50 85 ILE A CA 1
ATOM 642 C C . ILE A 1 85 ? 16.059 8.116 -24.086 1.00 72.50 85 ILE A C 1
ATOM 644 O O . ILE A 1 85 ? 15.337 8.688 -24.906 1.00 72.50 85 ILE A O 1
ATOM 648 N N . LEU A 1 86 ? 16.329 8.642 -22.889 1.00 69.56 86 LEU A N 1
ATOM 649 C CA . LEU A 1 86 ? 15.811 9.940 -22.456 1.00 69.56 86 LEU A CA 1
ATOM 650 C C . LEU A 1 86 ? 16.461 11.083 -23.265 1.00 69.56 86 LEU A C 1
ATOM 652 O O . LEU A 1 86 ? 17.499 11.619 -22.879 1.00 69.56 86 LEU A O 1
ATOM 656 N N . THR A 1 87 ? 15.856 11.456 -24.393 1.00 78.81 87 THR A N 1
ATOM 657 C CA . THR A 1 87 ? 16.273 12.607 -25.215 1.00 78.81 87 THR A CA 1
ATOM 658 C C . THR A 1 87 ? 15.481 13.868 -24.849 1.00 78.81 87 THR A C 1
ATOM 660 O O . THR A 1 87 ? 14.380 13.755 -24.311 1.00 78.81 87 THR A O 1
ATOM 663 N N . PRO A 1 88 ? 15.959 15.086 -25.177 1.00 74.44 88 PRO A N 1
ATOM 664 C CA . PRO A 1 88 ? 15.181 16.314 -24.979 1.00 74.44 88 PRO A CA 1
ATOM 665 C C . PRO A 1 88 ? 13.820 16.305 -25.696 1.00 74.44 88 PRO A C 1
ATOM 667 O O . PRO A 1 88 ? 12.841 16.831 -25.170 1.00 74.44 88 PRO A O 1
ATOM 670 N N . ALA A 1 89 ? 13.737 15.677 -26.875 1.00 74.75 89 ALA A N 1
ATOM 671 C CA . ALA A 1 89 ? 12.487 15.515 -27.618 1.00 74.75 89 ALA A CA 1
ATOM 672 C C . ALA A 1 89 ? 11.533 14.529 -26.927 1.00 74.75 89 ALA A C 1
ATOM 674 O O . ALA A 1 89 ? 10.349 14.827 -26.781 1.00 74.75 89 ALA A O 1
ATOM 675 N N . TRP A 1 90 ? 12.059 13.397 -26.444 1.00 73.31 90 TRP A N 1
ATOM 676 C CA . TRP A 1 90 ? 11.295 12.423 -25.663 1.00 73.31 90 TRP A CA 1
ATOM 677 C C . TRP A 1 90 ? 10.775 13.061 -24.374 1.00 73.31 90 TRP A C 1
ATOM 679 O O . TRP A 1 90 ? 9.582 13.006 -24.098 1.00 73.31 90 TRP A O 1
ATOM 689 N N . LEU A 1 91 ? 11.647 13.764 -23.648 1.00 69.75 91 LEU A N 1
ATOM 690 C CA . LEU A 1 91 ? 11.306 14.506 -22.443 1.00 69.75 91 LEU A CA 1
ATOM 691 C C . LEU A 1 91 ? 10.195 15.518 -22.724 1.00 69.75 91 LEU A C 1
ATOM 693 O O . LEU A 1 91 ? 9.197 15.506 -22.021 1.00 69.75 91 LEU A O 1
ATOM 697 N N . LYS A 1 92 ? 10.307 16.345 -23.771 1.00 71.50 92 LYS A N 1
ATOM 698 C CA . LYS A 1 92 ? 9.271 17.318 -24.161 1.00 71.50 92 LYS A CA 1
ATOM 699 C C . LYS A 1 92 ? 7.934 16.661 -24.534 1.00 71.50 92 LYS A C 1
ATOM 701 O O . LYS A 1 92 ? 6.891 17.230 -24.230 1.00 71.50 92 LYS A O 1
ATOM 706 N N . ALA A 1 93 ? 7.955 15.494 -25.177 1.00 67.38 93 ALA A N 1
ATOM 707 C CA . ALA A 1 93 ? 6.746 14.741 -25.512 1.00 67.38 93 ALA A CA 1
ATOM 708 C C . ALA A 1 93 ? 6.075 14.102 -24.279 1.00 67.38 93 ALA A C 1
ATOM 710 O O . ALA A 1 93 ? 4.853 14.016 -24.234 1.00 67.38 93 ALA A O 1
ATOM 711 N N . HIS A 1 94 ? 6.859 13.706 -23.270 1.00 65.31 94 HIS A N 1
ATOM 712 C CA . HIS A 1 94 ? 6.387 12.940 -22.105 1.00 65.31 94 HIS A CA 1
ATOM 713 C C . HIS A 1 94 ? 6.297 13.761 -20.808 1.00 65.31 94 HIS A C 1
ATOM 715 O O . HIS A 1 94 ? 5.797 13.273 -19.801 1.00 65.31 94 HIS A O 1
ATOM 721 N N . THR A 1 95 ? 6.727 15.026 -20.809 1.00 66.56 95 THR A N 1
ATOM 722 C CA . THR A 1 95 ? 6.557 15.939 -19.662 1.00 66.56 95 THR A CA 1
ATOM 723 C C . THR A 1 95 ? 5.215 16.662 -19.662 1.00 66.56 95 THR A C 1
ATOM 725 O O . THR A 1 95 ? 4.939 17.394 -18.711 1.00 66.56 95 THR A O 1
ATOM 728 N N . ASP A 1 96 ? 4.362 16.471 -20.681 1.00 63.28 96 ASP A N 1
ATOM 729 C CA . ASP A 1 96 ? 3.123 17.246 -20.758 1.00 63.28 96 ASP A CA 1
ATOM 730 C C . ASP A 1 96 ? 1.980 16.684 -21.633 1.00 63.28 96 ASP A C 1
ATOM 732 O O . ASP A 1 96 ? 1.612 17.274 -22.655 1.00 63.28 96 ASP A O 1
ATOM 736 N N . ALA A 1 97 ? 1.358 15.587 -21.182 1.00 54.66 97 ALA A N 1
ATOM 737 C CA . ALA A 1 97 ? 0.068 15.127 -21.723 1.00 54.66 97 ALA A CA 1
ATOM 738 C C . ALA A 1 97 ? -1.058 14.961 -20.670 1.00 54.66 97 ALA A C 1
ATOM 740 O O . ALA A 1 97 ? -2.229 15.053 -21.026 1.00 54.66 97 ALA A O 1
ATOM 741 N N . HIS A 1 98 ? -0.746 14.797 -19.374 1.00 48.31 98 HIS A N 1
ATOM 742 C CA . HIS A 1 98 ? -1.742 14.544 -18.305 1.00 48.31 98 HIS A CA 1
ATOM 743 C C . HIS A 1 98 ? -1.871 15.657 -17.246 1.00 48.31 98 HIS A C 1
ATOM 745 O O . HIS A 1 98 ? -2.620 15.512 -16.281 1.00 48.31 98 HIS A O 1
ATOM 751 N N . GLY A 1 99 ? -1.143 16.768 -17.400 1.00 50.84 99 GLY A N 1
ATOM 752 C CA . GLY A 1 99 ? -1.069 17.837 -16.394 1.00 50.84 99 GLY A CA 1
ATOM 753 C C . GLY A 1 99 ? -1.197 19.259 -16.940 1.00 50.84 99 GLY A C 1
ATOM 754 O O . GLY A 1 99 ? -1.362 20.180 -16.146 1.00 50.84 99 GLY A O 1
ATOM 755 N N . ARG A 1 100 ? -1.184 19.450 -18.269 1.00 54.84 100 ARG A N 1
ATOM 756 C CA . ARG A 1 100 ? -1.196 20.765 -18.945 1.00 54.84 100 ARG A CA 1
ATOM 757 C C . ARG A 1 100 ? -2.349 21.677 -18.544 1.00 54.84 100 ARG A C 1
ATOM 759 O O . ARG A 1 100 ? -2.225 22.895 -18.577 1.00 54.84 100 ARG A O 1
ATOM 766 N N . HIS A 1 101 ? -3.480 21.066 -18.204 1.00 52.12 101 HIS A N 1
ATOM 767 C CA . HIS A 1 101 ? -4.731 21.744 -17.860 1.00 52.12 101 HIS A CA 1
ATOM 768 C C . HIS A 1 101 ? -4.973 21.804 -16.348 1.00 52.12 101 HIS A C 1
ATOM 770 O O . HIS A 1 101 ? -5.929 22.437 -15.902 1.00 52.12 101 HIS A O 1
ATOM 776 N N . LEU A 1 102 ? -4.157 21.104 -15.556 1.00 51.47 102 LEU A N 1
ATOM 777 C CA . LEU A 1 102 ? -4.304 21.068 -14.112 1.00 51.47 102 LEU A CA 1
ATOM 778 C C . LEU A 1 102 ? -3.535 22.248 -13.532 1.00 51.47 102 LEU A C 1
ATOM 780 O O . LEU A 1 102 ? -2.331 22.393 -13.746 1.00 51.47 102 LEU A O 1
ATOM 784 N N . ALA A 1 103 ? -4.245 23.096 -12.789 1.00 55.91 103 ALA A N 1
ATOM 785 C CA . ALA A 1 103 ? -3.588 24.091 -11.962 1.00 55.91 103 ALA A CA 1
ATOM 786 C C . ALA A 1 103 ? -2.559 23.371 -11.068 1.00 55.91 103 ALA A C 1
ATOM 788 O O . ALA A 1 103 ? -2.871 22.290 -10.551 1.00 55.91 103 ALA A O 1
ATOM 789 N N . PRO A 1 104 ? -1.348 23.931 -10.883 1.00 57.25 104 PRO A N 1
ATOM 790 C CA . PRO A 1 104 ? -0.398 23.401 -9.917 1.00 57.25 104 PRO A CA 1
ATOM 791 C C . PRO A 1 104 ? -1.111 23.146 -8.592 1.00 57.25 104 PRO A C 1
ATOM 793 O O . PRO A 1 104 ? -1.965 23.947 -8.195 1.00 57.25 104 PRO A O 1
ATOM 796 N N . VAL A 1 105 ? -0.766 22.052 -7.906 1.00 56.72 105 VAL A N 1
ATOM 797 C CA . VAL A 1 105 ? -1.216 21.859 -6.527 1.00 56.72 105 VAL A CA 1
ATOM 798 C C . VAL A 1 105 ? -0.750 23.091 -5.756 1.00 56.72 105 VAL A C 1
ATOM 800 O O . VAL A 1 105 ? 0.447 23.313 -5.582 1.00 56.72 105 VAL A O 1
ATOM 803 N N . VAL A 1 106 ? -1.701 23.953 -5.395 1.00 61.53 106 VAL A N 1
ATOM 804 C CA . VAL A 1 106 ? -1.435 25.163 -4.616 1.00 61.53 106 VAL A CA 1
ATOM 805 C C . VAL A 1 106 ? -0.678 24.755 -3.363 1.00 61.53 106 VAL A C 1
ATOM 807 O O . VAL A 1 106 ? -1.026 23.741 -2.771 1.00 61.53 106 VAL A O 1
ATOM 810 N N . GLN A 1 107 ? 0.337 25.523 -2.957 1.00 63.03 107 GLN A N 1
ATOM 811 C CA . GLN A 1 107 ? 1.255 25.140 -1.871 1.00 63.03 107 GLN A CA 1
ATOM 812 C C . GLN A 1 107 ? 0.548 24.642 -0.600 1.00 63.03 107 GLN A C 1
ATOM 814 O O . GLN A 1 107 ? 0.993 23.687 0.019 1.00 63.03 107 GLN A O 1
ATOM 819 N N . LYS A 1 108 ? -0.627 25.198 -0.279 1.00 66.69 108 LYS A N 1
ATOM 820 C CA . LYS A 1 108 ? -1.487 24.735 0.824 1.00 66.69 108 LYS A CA 1
ATOM 821 C C . LYS A 1 108 ? -1.921 23.260 0.757 1.00 66.69 108 LYS A C 1
ATOM 823 O O . LYS A 1 108 ? -2.432 22.752 1.738 1.00 66.69 108 LYS A O 1
ATOM 828 N N . ASN A 1 109 ? -1.781 22.617 -0.398 1.00 58.97 109 ASN A N 1
ATOM 829 C CA . ASN A 1 109 ? -2.150 21.233 -0.676 1.00 58.97 109 ASN A CA 1
ATOM 830 C C . ASN A 1 109 ? -0.924 20.387 -1.092 1.00 58.97 109 ASN A C 1
ATOM 832 O O . ASN A 1 109 ? -1.088 19.223 -1.455 1.00 58.97 109 ASN A O 1
ATOM 836 N N . ALA A 1 110 ? 0.282 20.968 -1.115 1.00 62.53 110 ALA A N 1
ATOM 837 C CA . ALA A 1 110 ? 1.512 20.289 -1.505 1.00 62.53 110 ALA A CA 1
ATOM 838 C C . ALA A 1 110 ? 2.208 19.746 -0.251 1.00 62.53 110 ALA A C 1
ATOM 840 O O . ALA A 1 110 ? 2.767 20.502 0.538 1.00 62.53 110 ALA A O 1
ATOM 841 N N . TYR A 1 111 ? 2.175 18.427 -0.071 1.00 59.72 111 TYR A N 1
ATOM 842 C CA . TYR A 1 111 ? 2.728 17.765 1.109 1.00 59.72 111 TYR A CA 1
ATOM 843 C C . TYR A 1 111 ? 3.788 16.745 0.709 1.00 59.72 111 TYR A C 1
ATOM 845 O O . TYR A 1 111 ? 3.674 16.075 -0.318 1.00 59.72 111 TYR A O 1
ATOM 853 N N . THR A 1 112 ? 4.837 16.624 1.521 1.00 58.06 112 THR A N 1
ATOM 854 C CA . THR A 1 112 ? 5.831 15.561 1.345 1.00 58.06 112 THR A CA 1
ATOM 855 C C . THR A 1 112 ? 5.302 14.250 1.938 1.00 58.06 112 THR A C 1
ATOM 857 O O . THR A 1 112 ? 4.510 14.291 2.882 1.00 58.06 112 THR A O 1
ATOM 860 N N . PRO A 1 113 ? 5.769 13.076 1.472 1.00 49.03 113 PRO A N 1
ATOM 861 C CA . PRO A 1 113 ? 5.344 11.783 2.018 1.00 49.03 113 PRO A CA 1
ATOM 862 C C . PRO A 1 113 ? 5.517 11.647 3.541 1.00 49.03 113 PRO A C 1
ATOM 864 O O . PRO A 1 113 ? 4.756 10.942 4.188 1.00 49.03 113 PRO A O 1
ATOM 867 N N . THR A 1 114 ? 6.487 12.348 4.137 1.00 48.16 114 THR A N 1
ATOM 868 C CA . THR A 1 114 ? 6.725 12.348 5.592 1.00 48.16 114 THR A CA 1
ATOM 869 C C . THR A 1 114 ? 5.818 13.304 6.367 1.00 48.16 114 THR A C 1
ATOM 871 O O . THR A 1 114 ? 5.729 13.201 7.589 1.00 48.16 114 THR A O 1
ATOM 874 N N . SER A 1 115 ? 5.134 14.218 5.677 1.00 54.53 115 SER A N 1
ATOM 875 C CA . SER A 1 115 ? 4.151 15.128 6.275 1.00 54.53 115 SER A CA 1
ATOM 876 C C . SER A 1 115 ? 2.836 14.406 6.592 1.00 54.53 115 SER A C 1
ATOM 878 O O . SER A 1 115 ? 2.189 14.742 7.575 1.00 54.53 115 SER A O 1
ATOM 880 N N . LEU A 1 116 ? 2.491 13.366 5.820 1.00 50.91 116 LEU A N 1
ATOM 881 C CA . LEU A 1 116 ? 1.295 12.526 6.008 1.00 50.91 116 LEU A CA 1
ATOM 882 C C . LEU A 1 116 ? 1.251 11.807 7.365 1.00 50.91 116 LEU A C 1
ATOM 884 O O . LEU A 1 116 ? 0.176 11.472 7.841 1.00 50.91 116 LEU A O 1
ATOM 888 N N . LEU A 1 117 ? 2.407 11.583 7.997 1.00 55.09 117 LEU A N 1
ATOM 889 C CA . LEU A 1 117 ? 2.511 10.914 9.300 1.00 55.09 117 LEU A CA 1
ATOM 890 C C . LEU A 1 117 ? 2.345 11.871 10.495 1.00 55.09 117 LEU A C 1
ATOM 892 O O . LEU A 1 117 ? 2.469 11.439 11.637 1.00 55.09 117 LEU A O 1
ATOM 896 N N . LYS A 1 118 ? 2.151 13.174 10.249 1.00 56.44 118 LYS A N 1
ATOM 897 C CA . LYS A 1 118 ? 2.112 14.230 11.280 1.00 56.44 118 LYS A CA 1
ATOM 898 C C . LYS A 1 118 ? 0.875 15.130 11.196 1.00 56.44 118 LYS A C 1
ATOM 900 O O . LYS A 1 118 ? 0.849 16.180 11.833 1.00 56.44 118 LYS A O 1
ATOM 905 N N . VAL A 1 119 ? -0.104 14.773 10.372 1.00 65.75 119 VAL A N 1
ATOM 906 C CA . VAL A 1 119 ? -1.331 15.553 10.170 1.00 65.75 119 VAL A CA 1
ATOM 907 C C . VAL A 1 119 ? -2.511 14.840 10.811 1.00 65.75 119 VAL A C 1
ATOM 909 O O . VAL A 1 119 ? -2.533 13.613 10.852 1.00 65.75 119 VAL A O 1
ATOM 912 N N . SER A 1 120 ? -3.478 15.616 11.300 1.00 69.69 120 SER A N 1
ATOM 913 C CA . SER A 1 120 ? -4.688 15.070 11.908 1.00 69.69 120 SER A CA 1
ATOM 914 C C . SER A 1 120 ? -5.450 14.187 10.923 1.00 69.69 120 SER A C 1
ATOM 916 O O . SER A 1 120 ? -5.418 14.422 9.711 1.00 69.69 120 SER A O 1
ATOM 918 N N . GLY A 1 121 ? -6.175 13.192 11.435 1.00 68.62 121 GLY A N 1
ATOM 919 C CA . GLY A 1 121 ? -6.903 12.231 10.601 1.00 68.62 121 GLY A CA 1
ATOM 920 C C . GLY A 1 121 ? -7.820 12.846 9.522 1.00 68.62 121 GLY A C 1
ATOM 921 O O . GLY A 1 121 ? -7.817 12.327 8.402 1.00 68.62 121 GLY A O 1
ATOM 922 N N . PRO A 1 122 ? -8.522 13.983 9.736 1.00 73.38 122 PRO A N 1
ATOM 923 C CA . PRO A 1 122 ? -9.309 14.617 8.675 1.00 73.38 122 PRO A CA 1
ATOM 924 C C . PRO A 1 122 ? -8.438 15.208 7.554 1.00 73.38 122 PRO A C 1
ATOM 926 O O . PRO A 1 122 ? -8.793 15.131 6.376 1.00 73.38 122 PRO A O 1
ATOM 929 N N . GLU A 1 123 ? -7.268 15.761 7.888 1.00 74.56 123 GLU A N 1
ATOM 930 C CA . GLU A 1 123 ? -6.324 16.246 6.877 1.00 74.56 123 GLU A CA 1
ATOM 931 C C . GLU A 1 123 ? -5.589 15.103 6.178 1.00 74.56 123 GLU A C 1
ATOM 933 O O . GLU A 1 123 ? -5.337 15.192 4.976 1.00 74.56 123 GLU A O 1
ATOM 938 N N . GLN A 1 124 ? -5.322 13.996 6.870 1.00 71.56 124 GLN A N 1
ATOM 939 C CA . GLN A 1 124 ? -4.797 12.785 6.244 1.00 71.56 124 GLN A CA 1
ATOM 940 C C . GLN A 1 124 ? -5.778 12.236 5.194 1.00 71.56 124 GLN A C 1
ATOM 942 O O . GLN A 1 124 ? -5.396 12.042 4.039 1.00 71.56 124 GLN A O 1
ATOM 947 N N . LEU A 1 125 ? -7.062 12.099 5.548 1.00 76.94 125 LEU A N 1
ATOM 948 C CA . LEU A 1 125 ? -8.138 11.661 4.649 1.00 76.94 125 LEU A CA 1
ATOM 949 C C . LEU A 1 125 ? -8.228 12.536 3.390 1.00 76.94 125 LEU A C 1
ATOM 951 O O . LEU A 1 125 ? -8.287 12.038 2.262 1.00 76.94 125 LEU A O 1
ATOM 955 N N . LYS A 1 126 ? -8.201 13.859 3.569 1.00 78.25 126 LYS A N 1
ATOM 956 C CA . LYS A 1 126 ? -8.214 14.821 2.463 1.00 78.25 126 LYS A CA 1
ATOM 957 C C . LYS A 1 126 ? -7.000 14.669 1.553 1.00 78.25 126 LYS A C 1
ATOM 959 O O . LYS A 1 126 ? -7.146 14.679 0.328 1.00 78.25 126 LYS A O 1
ATOM 964 N N . GLN A 1 127 ? -5.811 14.513 2.126 1.00 72.31 127 GLN A N 1
ATOM 965 C CA . GLN A 1 127 ? -4.575 14.357 1.363 1.00 72.31 127 GLN A CA 1
ATOM 966 C C . GLN A 1 127 ? -4.564 13.065 0.543 1.00 72.31 127 GLN A C 1
ATOM 968 O O . GLN A 1 127 ? -4.224 13.113 -0.640 1.00 72.31 127 GLN A O 1
ATOM 973 N N . GLU A 1 128 ? -4.995 11.939 1.113 1.00 72.75 128 GLU A N 1
ATOM 974 C CA . GLU A 1 128 ? -5.098 10.656 0.405 1.00 72.75 128 GLU A CA 1
ATOM 975 C C . GLU A 1 128 ? -6.039 10.740 -0.804 1.00 72.75 128 GLU A C 1
ATOM 977 O O . GLU A 1 128 ? -5.731 10.263 -1.905 1.00 72.75 128 GLU A O 1
ATOM 982 N N . TRP A 1 129 ? -7.178 11.411 -0.638 1.00 72.94 129 TRP A N 1
ATOM 983 C CA . TRP A 1 129 ? -8.164 11.554 -1.703 1.00 72.94 129 TRP A CA 1
ATOM 984 C C . TRP A 1 129 ? -7.696 12.482 -2.829 1.00 72.94 129 TRP A C 1
ATOM 986 O O . TRP A 1 129 ? -7.866 12.170 -4.013 1.00 72.94 129 TRP A O 1
ATOM 996 N N . ILE A 1 130 ? -7.060 13.604 -2.476 1.00 74.06 130 ILE A N 1
ATOM 997 C CA . ILE A 1 130 ? -6.478 14.536 -3.450 1.00 74.06 130 ILE A CA 1
ATOM 998 C C . ILE A 1 130 ? -5.315 13.872 -4.196 1.00 74.06 130 ILE A C 1
ATOM 1000 O O . ILE A 1 130 ? -5.228 14.008 -5.416 1.00 74.06 130 ILE A O 1
ATOM 1004 N N . ALA A 1 131 ? -4.446 13.137 -3.501 1.00 64.62 131 ALA A N 1
ATOM 1005 C CA . ALA A 1 131 ? -3.278 12.494 -4.100 1.00 64.62 131 ALA A CA 1
ATOM 1006 C C . ALA A 1 131 ? -3.642 11.331 -5.036 1.00 64.62 131 ALA A C 1
ATOM 1008 O O . ALA A 1 131 ? -2.944 11.098 -6.022 1.00 64.62 131 ALA A O 1
ATOM 1009 N N . SER A 1 132 ? -4.730 10.610 -4.751 1.00 67.31 132 SER A N 1
ATOM 1010 C CA . SER A 1 132 ? -5.165 9.467 -5.560 1.00 67.31 132 SER A CA 1
ATOM 1011 C C . SER A 1 132 ? -5.952 9.873 -6.809 1.00 67.31 132 SER A C 1
ATOM 1013 O O . SER A 1 132 ? -5.692 9.359 -7.895 1.00 67.31 132 SER A O 1
ATOM 1015 N N . LYS A 1 133 ? -6.931 10.779 -6.678 1.00 70.25 133 LYS A N 1
ATOM 1016 C CA . LYS A 1 133 ? -7.899 11.090 -7.750 1.00 70.25 133 LYS A CA 1
ATOM 1017 C C . LYS A 1 133 ? -8.138 12.590 -7.971 1.00 70.25 133 LYS A C 1
ATOM 1019 O O . LYS A 1 133 ? -8.994 12.968 -8.773 1.00 70.25 133 LYS A O 1
ATOM 1024 N N . GLY A 1 134 ? -7.372 13.453 -7.307 1.00 71.25 134 GLY A N 1
ATOM 1025 C CA . GLY A 1 134 ? -7.451 14.906 -7.442 1.00 71.25 134 GLY A CA 1
ATOM 1026 C C . GLY A 1 134 ? -8.545 15.561 -6.592 1.00 71.25 134 GLY A C 1
ATOM 1027 O O . GLY A 1 134 ? -9.402 14.904 -6.004 1.00 71.25 134 GLY A O 1
ATOM 1028 N N . VAL A 1 135 ? -8.535 16.899 -6.563 1.00 78.75 135 VAL A N 1
ATOM 1029 C CA . VAL A 1 135 ? -9.419 17.724 -5.711 1.00 78.75 135 VAL A CA 1
ATOM 1030 C C . VAL A 1 135 ? -10.905 17.444 -5.947 1.00 78.75 135 VAL A C 1
ATOM 1032 O O . VAL A 1 135 ? -11.643 17.252 -4.989 1.00 78.75 135 VAL A O 1
ATOM 1035 N N . ARG A 1 136 ? -11.338 17.295 -7.207 1.00 78.06 136 ARG A N 1
ATOM 1036 C CA . ARG A 1 136 ? -12.748 16.991 -7.520 1.00 78.06 136 ARG A CA 1
ATOM 1037 C C . ARG A 1 136 ? -13.232 15.680 -6.893 1.00 78.06 136 ARG A C 1
ATOM 1039 O O . ARG A 1 136 ? -14.408 15.560 -6.569 1.00 78.06 136 ARG A O 1
ATOM 1046 N N . SER A 1 137 ? -12.343 14.696 -6.738 1.00 77.38 137 SER A N 1
ATOM 1047 C CA . SER A 1 137 ? -12.685 13.431 -6.082 1.00 77.38 137 SER A CA 1
ATOM 1048 C C . SER A 1 137 ? -12.930 13.632 -4.591 1.00 77.38 137 SER A C 1
ATOM 1050 O O . SER A 1 137 ? -13.840 13.017 -4.040 1.00 77.38 137 SER A O 1
ATOM 1052 N N . TYR A 1 138 ? -12.132 14.489 -3.944 1.00 82.94 138 TYR A N 1
ATOM 1053 C CA . TYR A 1 138 ? -12.322 14.840 -2.539 1.00 82.94 138 TYR A CA 1
ATOM 1054 C C . TYR A 1 138 ? -13.650 15.576 -2.341 1.00 82.94 138 TYR A C 1
ATOM 1056 O O . TYR A 1 138 ? -14.446 15.179 -1.496 1.00 82.94 138 TYR A O 1
ATOM 1064 N N . ASP A 1 139 ? -13.944 16.562 -3.191 1.00 86.50 139 ASP A N 1
ATOM 1065 C CA . ASP A 1 139 ? -15.203 17.312 -3.134 1.00 86.50 139 ASP A CA 1
ATOM 1066 C C . ASP A 1 139 ? -16.422 16.386 -3.295 1.00 86.50 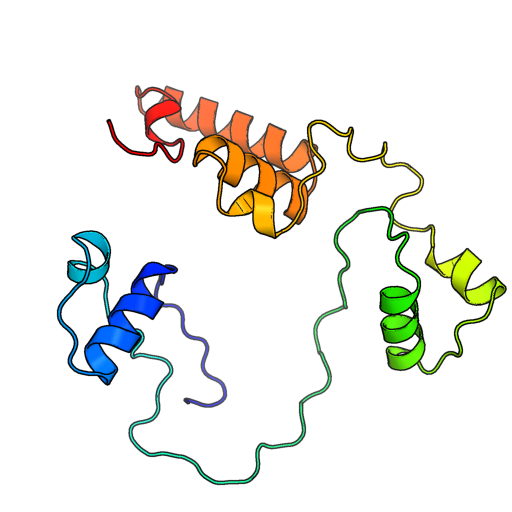139 ASP A C 1
ATOM 1068 O O . ASP A 1 139 ? -17.396 16.483 -2.547 1.00 86.50 139 ASP A O 1
ATOM 1072 N N . HIS A 1 140 ? -16.354 15.436 -4.237 1.00 86.00 140 HIS A N 1
ATOM 1073 C CA . HIS A 1 140 ? -17.407 14.440 -4.440 1.00 86.00 140 HIS A CA 1
ATOM 1074 C C . HIS A 1 140 ? -17.580 13.519 -3.224 1.00 86.00 140 HIS A C 1
ATOM 1076 O O . HIS A 1 140 ? -18.707 13.224 -2.823 1.00 86.00 140 HIS A O 1
ATOM 1082 N N . PHE A 1 141 ? -16.477 13.068 -2.623 1.00 86.62 141 PHE A N 1
ATOM 1083 C CA . PHE A 1 141 ? -16.510 12.256 -1.409 1.00 86.62 141 PHE A CA 1
ATOM 1084 C C . PHE A 1 141 ? -17.124 13.016 -0.228 1.00 86.62 141 PHE A C 1
ATOM 1086 O O . PHE A 1 141 ? -18.011 12.480 0.430 1.00 86.62 141 PHE A O 1
ATOM 1093 N N . MET A 1 142 ? -16.744 14.277 -0.008 1.00 89.00 142 MET A N 1
ATOM 1094 C CA . MET A 1 142 ? -17.329 15.095 1.058 1.00 89.00 142 MET A CA 1
ATOM 1095 C C . MET A 1 142 ? -18.824 15.329 0.835 1.00 89.00 142 MET A C 1
ATOM 1097 O O . MET A 1 142 ? -19.613 15.193 1.767 1.00 89.00 142 MET A O 1
ATOM 1101 N N . ALA A 1 143 ? -19.250 15.595 -0.404 1.00 91.75 143 ALA A N 1
ATOM 1102 C CA . ALA A 1 143 ? -20.669 15.721 -0.737 1.00 91.75 143 ALA A CA 1
ATOM 1103 C C . ALA A 1 143 ? -21.457 14.432 -0.433 1.00 91.75 143 ALA A C 1
ATOM 1105 O O . ALA A 1 143 ? -22.572 14.491 0.090 1.00 91.75 143 ALA A O 1
ATOM 1106 N N . TYR A 1 144 ? -20.874 13.266 -0.726 1.00 91.81 144 TYR A N 1
ATOM 1107 C CA . TYR A 1 144 ? -21.436 11.976 -0.331 1.00 91.81 144 TYR A CA 1
ATOM 1108 C C . TYR A 1 144 ? -21.514 11.835 1.196 1.00 91.81 144 TYR A C 1
ATOM 1110 O O . TYR A 1 144 ? -22.580 11.504 1.716 1.00 91.81 144 TYR A O 1
ATOM 1118 N N . LEU A 1 145 ? -20.427 12.133 1.913 1.00 87.44 145 LEU A N 1
ATOM 1119 C CA . LEU A 1 145 ? -20.339 11.987 3.367 1.00 87.44 145 LEU A CA 1
ATOM 1120 C C . LEU A 1 145 ? -21.374 12.869 4.083 1.00 87.44 145 LEU A C 1
ATOM 1122 O O . LEU A 1 145 ? -22.059 12.404 4.990 1.00 87.44 145 LEU A O 1
ATOM 1126 N N . HIS A 1 146 ? -21.569 14.105 3.614 1.00 89.38 146 HIS A N 1
ATOM 1127 C CA . HIS A 1 146 ? -22.617 15.002 4.106 1.00 89.38 146 HIS A CA 1
ATOM 1128 C C . HIS A 1 146 ? -24.021 14.413 3.930 1.00 89.38 146 HIS A C 1
ATOM 1130 O O . HIS A 1 146 ? -24.814 14.426 4.871 1.00 89.38 146 HIS A O 1
ATOM 1136 N N . ARG A 1 147 ? -24.334 13.877 2.742 1.00 92.56 147 ARG A N 1
ATOM 1137 C CA . ARG A 1 147 ? -25.638 13.246 2.476 1.00 92.56 147 ARG A CA 1
ATOM 1138 C C . ARG A 1 147 ? -25.858 12.012 3.344 1.00 92.56 147 ARG A C 1
ATOM 1140 O O . ARG A 1 147 ? -26.964 11.803 3.834 1.00 92.56 147 ARG A O 1
ATOM 1147 N N . TYR A 1 148 ? -24.814 11.213 3.531 1.00 89.88 148 TYR A N 1
ATOM 1148 C CA . TYR A 1 148 ? -24.852 10.024 4.371 1.00 89.88 148 TYR A CA 1
ATOM 1149 C C . TYR A 1 148 ? -25.116 10.400 5.835 1.00 89.88 148 TYR A C 1
ATOM 1151 O O . TYR A 1 148 ? -26.064 9.909 6.439 1.00 89.88 148 TYR A O 1
ATOM 1159 N N . ALA A 1 149 ? -24.369 11.360 6.379 1.00 89.62 149 ALA A N 1
ATOM 1160 C CA . ALA A 1 149 ? -24.554 11.839 7.745 1.00 89.62 149 ALA A CA 1
ATOM 1161 C C . ALA A 1 149 ? -25.968 12.387 7.998 1.00 89.62 149 ALA A C 1
ATOM 1163 O O . ALA A 1 149 ? -26.601 12.030 8.992 1.00 89.62 149 ALA A O 1
ATOM 1164 N N . GLN A 1 150 ? -26.511 13.162 7.052 1.00 91.44 150 GLN A N 1
ATOM 1165 C CA . GLN A 1 150 ? -27.893 13.647 7.111 1.00 91.44 150 GLN A CA 1
ATOM 1166 C C . GLN A 1 150 ? -28.921 12.510 7.125 1.00 91.44 150 GLN A C 1
ATOM 1168 O O . GLN A 1 150 ? -29.841 12.536 7.937 1.00 91.44 150 GLN A O 1
ATOM 1173 N N . ALA A 1 151 ? -28.762 11.504 6.260 1.00 93.06 151 ALA A N 1
ATOM 1174 C CA . ALA A 1 151 ? -29.668 10.357 6.202 1.00 93.06 151 ALA A CA 1
ATOM 1175 C C . ALA A 1 151 ? -29.656 9.522 7.494 1.00 93.06 151 ALA A C 1
ATOM 1177 O O . ALA A 1 151 ? -30.664 8.911 7.840 1.00 93.06 151 ALA A O 1
ATOM 1178 N N . HIS A 1 152 ? -28.531 9.520 8.210 1.00 91.06 152 HIS A N 1
ATOM 1179 C CA . HIS A 1 152 ? -28.343 8.781 9.457 1.00 91.06 152 HIS A CA 1
ATOM 1180 C C . HIS A 1 152 ? -28.529 9.634 10.722 1.00 91.06 152 HIS A C 1
ATOM 1182 O O . HIS A 1 152 ? -28.391 9.112 11.826 1.00 91.06 152 HIS A O 1
ATOM 1188 N N . GLY A 1 153 ? -28.864 10.923 10.587 1.00 90.38 153 GLY A N 1
ATOM 1189 C CA . GLY A 1 153 ? -29.124 11.816 11.721 1.00 90.38 153 GLY A CA 1
ATOM 1190 C C . GLY A 1 153 ? -27.911 12.064 12.623 1.00 90.38 153 GLY A C 1
ATOM 1191 O O . GLY A 1 153 ? -28.081 12.402 13.792 1.00 90.38 153 GLY A O 1
ATOM 1192 N N . VAL A 1 154 ? -26.695 11.889 12.104 1.00 87.06 154 VAL A N 1
ATOM 1193 C CA . VAL A 1 154 ? -25.444 12.073 12.854 1.00 87.06 154 VAL A CA 1
ATOM 1194 C C . VAL A 1 154 ? -24.598 13.185 12.239 1.00 87.06 154 VAL A C 1
ATOM 1196 O O . VAL A 1 154 ? -24.774 13.560 11.080 1.00 87.06 154 VAL A O 1
ATOM 1199 N N . ALA A 1 155 ? -23.675 13.742 13.020 1.00 83.56 155 ALA A N 1
ATOM 1200 C CA . ALA A 1 155 ? -22.771 14.779 12.539 1.00 83.56 155 ALA A CA 1
ATOM 1201 C C . ALA A 1 155 ? -21.672 14.186 11.641 1.00 83.56 155 ALA A C 1
ATOM 1203 O O . ALA A 1 155 ? -21.213 13.067 11.858 1.00 83.56 155 ALA A O 1
ATOM 1204 N N . ILE A 1 156 ? -21.200 14.960 10.658 1.00 81.06 156 ILE A N 1
ATOM 1205 C CA . ILE A 1 156 ? -20.132 14.515 9.745 1.00 81.06 156 ILE A CA 1
ATOM 1206 C C . ILE A 1 156 ? -18.839 14.144 10.486 1.00 81.06 156 ILE A C 1
ATOM 1208 O O . ILE A 1 156 ? -18.185 13.174 10.120 1.00 81.06 156 ILE A O 1
ATOM 1212 N N . VAL A 1 157 ? -18.546 14.840 11.590 1.00 76.56 157 VAL A N 1
ATOM 1213 C CA . VAL A 1 157 ? -17.380 14.599 12.458 1.00 76.56 157 VAL A CA 1
ATOM 1214 C C . VAL A 1 157 ? -17.353 13.196 13.074 1.00 76.56 157 VAL A C 1
ATOM 1216 O O . VAL A 1 157 ? -16.313 12.758 13.550 1.00 76.56 157 VAL A O 1
ATOM 1219 N N . SER A 1 158 ? -18.485 12.484 13.079 1.00 75.12 158 SER A N 1
ATOM 1220 C CA . SER A 1 158 ? -18.568 11.085 13.515 1.00 75.12 158 SER A CA 1
ATOM 1221 C C . SER A 1 158 ? -18.017 10.100 12.478 1.00 75.12 158 SER A C 1
ATOM 1223 O O . SER A 1 158 ? -17.762 8.948 12.813 1.00 75.12 158 SER A O 1
ATOM 1225 N N . TYR A 1 159 ? -17.850 10.539 11.227 1.00 72.88 159 TYR A N 1
ATOM 1226 C CA . TYR A 1 159 ? -17.272 9.759 10.128 1.00 72.88 159 TYR A CA 1
ATOM 1227 C C . TYR A 1 159 ? -15.912 10.285 9.669 1.00 72.88 159 TYR A C 1
ATOM 1229 O O . TYR A 1 159 ? -15.218 9.614 8.906 1.00 72.88 159 TYR A O 1
ATOM 1237 N N . GLU A 1 160 ? -15.533 11.481 10.108 1.00 68.81 160 GLU A N 1
ATOM 1238 C CA . GLU A 1 160 ? -14.174 11.975 9.951 1.00 68.81 160 GLU A CA 1
ATOM 1239 C C . GLU A 1 160 ? -13.257 11.205 10.906 1.00 68.81 160 GLU A C 1
ATOM 1241 O O . GLU A 1 160 ? -13.628 10.909 12.044 1.00 68.81 160 GLU A O 1
ATOM 1246 N N . ALA A 1 161 ? -12.060 10.848 10.435 1.00 59.00 161 ALA A N 1
ATOM 1247 C CA . ALA A 1 161 ? -11.060 10.175 11.254 1.00 59.00 161 ALA A CA 1
ATOM 1248 C C . ALA A 1 161 ? -10.581 11.138 12.352 1.00 59.00 161 ALA A C 1
ATOM 1250 O O . ALA A 1 161 ? -9.637 11.892 12.153 1.00 59.00 161 ALA A O 1
ATOM 1251 N N . ASN A 1 162 ? -11.270 11.169 13.487 1.00 58.19 162 ASN A N 1
ATOM 1252 C CA . ASN A 1 162 ? -10.893 11.975 14.640 1.00 58.19 162 ASN A CA 1
ATOM 1253 C C . ASN A 1 162 ? -9.869 11.223 15.495 1.00 58.19 162 ASN A C 1
ATOM 1255 O O . ASN A 1 162 ? -9.969 10.010 15.663 1.00 58.19 162 ASN A O 1
ATOM 1259 N N . GLU A 1 163 ? -8.916 11.949 16.080 1.00 49.56 163 GLU A N 1
ATOM 1260 C CA . GLU A 1 163 ? -7.851 11.369 16.920 1.00 49.56 163 GLU A CA 1
ATOM 1261 C C . GLU A 1 163 ? -8.344 10.833 18.277 1.00 49.56 163 GLU A C 1
ATOM 1263 O O . GLU A 1 163 ? -7.549 10.332 19.065 1.00 49.56 163 GLU A O 1
ATOM 1268 N N . GLY A 1 164 ? -9.656 10.878 18.531 1.00 48.88 164 GLY A N 1
ATOM 1269 C CA . GLY A 1 164 ? -10.241 10.577 19.831 1.00 48.88 164 GLY A CA 1
ATOM 1270 C C . GLY A 1 164 ? -9.946 11.701 20.825 1.00 48.88 164 GLY A C 1
ATOM 1271 O O . GLY A 1 164 ? -8.797 12.020 21.110 1.00 48.88 164 GLY A O 1
ATOM 1272 N N . THR A 1 165 ? -10.998 12.326 21.343 1.00 37.00 165 THR A N 1
ATOM 1273 C CA . THR A 1 165 ? -10.928 13.063 22.614 1.00 37.00 165 THR A CA 1
ATOM 1274 C C . THR A 1 165 ? -11.281 12.126 23.748 1.00 37.00 165 THR A C 1
ATOM 1276 O O . THR A 1 165 ? -12.293 11.407 23.565 1.00 37.00 165 THR A O 1
#